Protein AF-A0A3M1F1W9-F1 (afdb_monomer)

pLDDT: mean 88.37, std 7.67, range [62.94, 97.5]

Solvent-accessible surface area (backbone atoms only — not comparable to full-atom values): 4152 Å² total; per-residue (Å²): 104,58,93,83,46,21,88,56,22,58,58,80,67,46,25,30,52,76,43,72,67,34,33,51,64,20,31,85,90,40,47,33,49,38,64,56,33,33,84,79,8,45,55,50,50,40,45,74,77,61,43,102,79,52,62,53,74,70,58,44,51,51,52,39,51,43,22,45,70,45,52,70,82,130

Radius of gyration: 11.29 Å; Cα contacts (8 Å, |Δi|>4): 101; chains: 1; bounding box: 26×22×26 Å

Sequence (74 aa):
MEERCVPCHGGTAGLYLDSYEGALAGGNLGPAILPGNPAESLLVKLQRNGHPNSLSPRELEWVEKWIEAGAPEK

Structure (mmCIF, N/CA/C/O backbone):
data_AF-A0A3M1F1W9-F1
#
_entry.id   AF-A0A3M1F1W9-F1
#
loop_
_atom_site.group_PDB
_atom_site.id
_atom_site.type_symbol
_atom_site.label_atom_id
_atom_site.label_alt_id
_atom_site.label_comp_id
_atom_site.label_asym_id
_atom_site.label_entity_id
_atom_site.label_seq_id
_atom_site.pdbx_PDB_ins_code
_atom_site.Cartn_x
_atom_site.Cartn_y
_atom_site.Cartn_z
_atom_site.occupancy
_atom_site.B_iso_or_equiv
_atom_site.auth_seq_id
_atom_site.auth_comp_id
_atom_site.auth_asym_id
_atom_site.auth_atom_id
_atom_site.pdbx_PDB_model_num
ATOM 1 N N . MET A 1 1 ? -2.125 8.998 -4.829 1.00 62.94 1 MET A N 1
ATOM 2 C CA . MET A 1 1 ? -1.942 7.644 -5.397 1.00 62.94 1 MET A CA 1
ATOM 3 C C . MET A 1 1 ? -1.098 7.717 -6.660 1.00 62.94 1 MET A C 1
ATOM 5 O O . MET A 1 1 ? -0.039 7.103 -6.702 1.00 62.94 1 MET A O 1
ATOM 9 N N . GLU A 1 2 ? -1.530 8.522 -7.634 1.00 70.69 2 GLU A N 1
ATOM 10 C CA . GLU A 1 2 ? -0.955 8.597 -8.982 1.00 70.69 2 GLU A CA 1
ATOM 11 C C . GLU A 1 2 ? 0.558 8.835 -8.991 1.00 70.69 2 GLU A C 1
ATOM 13 O O . GLU A 1 2 ? 1.299 7.968 -9.424 1.00 70.69 2 GLU A O 1
ATOM 18 N N . GLU A 1 3 ? 1.059 9.915 -8.397 1.00 78.69 3 GLU A N 1
ATOM 19 C CA . GLU A 1 3 ? 2.493 10.249 -8.495 1.00 78.69 3 GLU A CA 1
ATOM 20 C C . GLU A 1 3 ? 3.433 9.300 -7.728 1.00 78.69 3 GLU A C 1
ATOM 22 O O . GLU A 1 3 ? 4.625 9.231 -8.018 1.00 78.69 3 GLU A O 1
ATOM 27 N N . ARG A 1 4 ? 2.914 8.557 -6.741 1.00 84.12 4 ARG A N 1
ATOM 28 C CA . ARG A 1 4 ? 3.731 7.723 -5.842 1.00 84.12 4 ARG A CA 1
ATOM 29 C C . ARG A 1 4 ? 3.734 6.242 -6.225 1.00 84.12 4 ARG A C 1
ATOM 31 O O . ARG A 1 4 ? 4.738 5.561 -6.014 1.00 84.12 4 ARG A O 1
ATOM 38 N N . CYS A 1 5 ? 2.616 5.742 -6.746 1.00 87.12 5 CYS A N 1
ATOM 39 C CA . CYS A 1 5 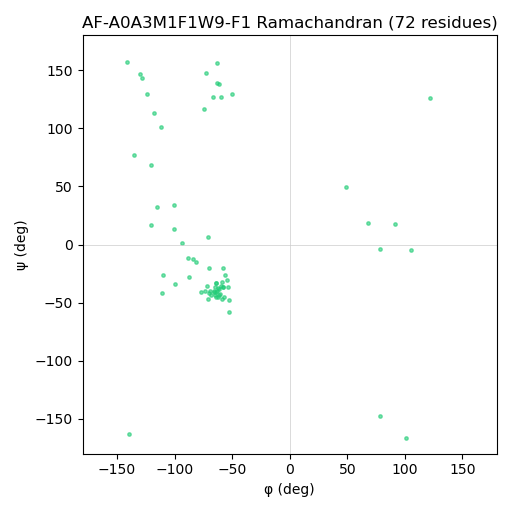? 2.397 4.313 -6.971 1.00 87.12 5 CYS A CA 1
ATOM 40 C C . CYS A 1 5 ? 2.361 3.956 -8.461 1.00 87.12 5 CYS A C 1
ATOM 42 O O . CYS A 1 5 ? 2.961 2.957 -8.857 1.00 87.12 5 CYS A O 1
ATOM 44 N N . VAL A 1 6 ? 1.707 4.775 -9.291 1.00 88.38 6 VAL A N 1
ATOM 45 C CA . VAL A 1 6 ? 1.476 4.480 -10.717 1.00 88.38 6 VAL A CA 1
ATOM 46 C C . VAL A 1 6 ? 2.761 4.386 -11.552 1.00 88.38 6 VAL A C 1
ATOM 48 O O . VAL A 1 6 ? 2.792 3.521 -12.424 1.00 88.38 6 VAL A O 1
ATOM 51 N N . PRO A 1 7 ? 3.860 5.129 -11.288 1.00 89.25 7 PRO A N 1
ATOM 52 C CA . PRO A 1 7 ? 5.088 4.983 -12.076 1.00 89.25 7 PRO A CA 1
ATOM 53 C C . PRO A 1 7 ? 5.635 3.546 -12.147 1.00 89.25 7 PRO A C 1
ATOM 55 O O . PRO A 1 7 ? 6.233 3.170 -13.153 1.00 89.25 7 PRO A O 1
ATOM 58 N N . CYS A 1 8 ? 5.408 2.735 -11.106 1.00 88.62 8 CYS A N 1
ATOM 59 C CA . CYS A 1 8 ? 5.819 1.325 -11.064 1.00 88.62 8 CYS A CA 1
ATOM 60 C C . CYS A 1 8 ? 4.639 0.340 -11.134 1.00 88.62 8 CYS A C 1
ATOM 62 O O . CYS A 1 8 ? 4.811 -0.794 -11.568 1.00 88.62 8 CYS A O 1
ATOM 64 N N . HIS A 1 9 ? 3.447 0.747 -10.697 1.00 89.38 9 HIS A N 1
ATOM 65 C CA . HIS A 1 9 ? 2.253 -0.104 -10.615 1.00 89.38 9 HIS A CA 1
ATOM 66 C C . HIS A 1 9 ? 1.140 0.371 -11.560 1.00 89.38 9 HIS A C 1
ATOM 68 O O . HIS A 1 9 ? -0.037 0.253 -11.251 1.00 89.38 9 HIS A O 1
ATOM 74 N N . GLY A 1 10 ? 1.505 0.948 -12.704 1.00 83.56 10 GLY A N 1
ATOM 75 C CA . GLY A 1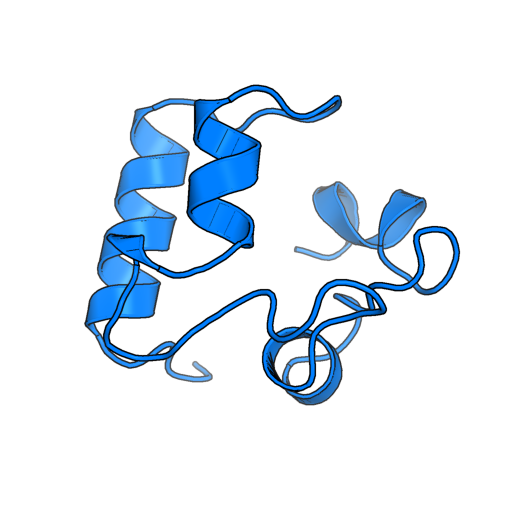 10 ? 0.609 1.290 -13.817 1.00 83.56 10 GLY A CA 1
ATOM 76 C C . GLY A 1 10 ? 0.677 0.267 -14.955 1.00 83.56 10 GLY A C 1
ATOM 77 O O . GLY A 1 10 ? 0.638 0.643 -16.121 1.00 83.56 10 GLY A O 1
ATOM 78 N N . GLY A 1 11 ? 0.892 -1.015 -14.628 1.00 74.19 11 GLY A N 1
ATOM 79 C CA . GLY A 1 11 ? 0.992 -2.110 -15.604 1.00 74.19 11 GLY A CA 1
ATOM 80 C C . GLY A 1 11 ? 2.395 -2.660 -15.880 1.00 74.19 11 GLY A C 1
ATOM 81 O O . GLY A 1 11 ? 2.521 -3.662 -16.579 1.00 74.19 11 GLY A O 1
ATOM 82 N N . THR A 1 12 ? 3.455 -2.084 -15.308 1.00 71.25 12 THR A N 1
ATOM 83 C CA . THR A 1 12 ? 4.838 -2.576 -15.487 1.00 71.25 12 THR A CA 1
ATOM 84 C C . THR A 1 12 ? 5.238 -3.658 -14.478 1.00 71.25 12 THR A C 1
ATOM 86 O O . THR A 1 12 ? 6.031 -4.534 -14.813 1.00 71.25 12 THR A O 1
ATOM 89 N N . ALA A 1 13 ? 4.651 -3.663 -13.275 1.00 76.31 13 ALA A N 1
ATOM 90 C CA . ALA A 1 13 ? 4.892 -4.668 -12.230 1.00 76.31 13 ALA A CA 1
ATOM 91 C C . ALA A 1 13 ? 3.801 -5.755 -12.135 1.00 76.31 13 ALA A C 1
ATOM 93 O O . ALA A 1 13 ? 3.735 -6.492 -11.151 1.00 76.31 13 ALA A O 1
ATOM 94 N N . GLY A 1 14 ? 2.919 -5.853 -13.136 1.00 79.06 14 GLY A N 1
ATOM 95 C CA . GLY A 1 14 ? 1.800 -6.800 -13.117 1.00 79.06 14 GLY A CA 1
ATOM 96 C C . GLY A 1 14 ? 0.738 -6.483 -12.061 1.00 79.06 14 GLY A C 1
ATOM 97 O O . GLY A 1 14 ? -0.027 -7.372 -11.711 1.00 79.06 14 GLY A O 1
ATOM 98 N N . LEU A 1 15 ? 0.717 -5.249 -11.551 1.00 86.12 15 LEU A N 1
ATOM 99 C CA . LEU A 1 15 ? -0.312 -4.656 -10.701 1.00 86.12 15 LEU A CA 1
ATOM 100 C C . LEU A 1 15 ? -0.728 -3.320 -11.332 1.00 86.12 15 LEU A C 1
ATOM 102 O O . LEU A 1 15 ? 0.125 -2.606 -11.873 1.00 86.12 15 LEU A O 1
ATOM 106 N N . TYR A 1 16 ? -2.019 -3.004 -11.248 1.00 85.94 16 TYR A N 1
ATOM 107 C CA . TYR A 1 16 ? -2.618 -1.782 -11.777 1.00 85.94 16 TYR A CA 1
ATOM 108 C C . TYR A 1 16 ? -3.217 -0.971 -10.624 1.00 85.94 16 TYR A C 1
ATOM 110 O O . TYR A 1 16 ? -4.143 -1.414 -9.957 1.00 85.94 16 TYR A O 1
ATOM 118 N N . LEU A 1 17 ? -2.646 0.200 -10.351 1.00 86.69 17 LEU A N 1
ATOM 119 C CA . LEU A 1 17 ? -3.066 1.147 -9.308 1.00 86.69 17 LEU A CA 1
ATOM 120 C C . LEU A 1 17 ? -3.450 2.515 -9.898 1.00 86.69 17 LEU A C 1
ATOM 122 O O . LEU A 1 17 ? -3.485 3.519 -9.185 1.00 86.69 17 LEU A O 1
ATOM 126 N N . ASP A 1 18 ? -3.681 2.552 -11.206 1.00 84.88 18 ASP A N 1
ATOM 127 C CA . ASP A 1 18 ? -4.136 3.706 -11.984 1.00 84.88 18 ASP A CA 1
ATOM 128 C C . ASP A 1 18 ? -5.663 3.887 -11.952 1.00 84.88 18 ASP A C 1
ATOM 130 O O . ASP A 1 18 ? -6.167 4.946 -12.316 1.00 84.88 18 ASP A O 1
ATOM 134 N N . SER A 1 19 ? -6.396 2.880 -11.474 1.00 84.38 19 SER A N 1
ATOM 135 C CA . SER A 1 19 ? -7.849 2.883 -11.296 1.00 84.38 19 SER A CA 1
ATOM 136 C C . SER A 1 19 ? -8.245 2.165 -10.004 1.00 84.38 19 SER A C 1
ATOM 138 O O . SER A 1 19 ? -7.497 1.329 -9.486 1.00 84.38 19 SER A O 1
ATOM 140 N N . TYR A 1 20 ? -9.425 2.487 -9.471 1.00 82.44 20 TYR A N 1
ATOM 141 C CA . TYR A 1 20 ? -9.964 1.813 -8.287 1.00 82.44 20 TYR A CA 1
ATOM 142 C C . TYR A 1 20 ? -10.246 0.334 -8.582 1.00 82.44 20 TYR A C 1
ATOM 144 O O . TYR A 1 20 ? -9.855 -0.551 -7.818 1.00 82.44 20 TYR A O 1
ATOM 152 N N . GLU A 1 21 ? -10.835 0.057 -9.745 1.00 83.00 21 GLU A N 1
ATOM 153 C CA . GLU A 1 21 ? -11.120 -1.289 -10.229 1.00 83.00 21 GLU A CA 1
ATOM 154 C C . GLU A 1 21 ? -9.838 -2.102 -10.412 1.00 83.00 21 GLU A C 1
ATOM 156 O O . GLU A 1 21 ? -9.786 -3.255 -9.985 1.00 83.00 21 GLU A O 1
ATOM 161 N N . GLY A 1 22 ? -8.786 -1.503 -10.984 1.00 84.19 22 GLY A N 1
ATOM 162 C CA . GLY A 1 22 ? -7.474 -2.139 -11.103 1.00 84.19 22 GLY A CA 1
ATOM 163 C C . GLY A 1 22 ? -6.879 -2.489 -9.738 1.00 84.19 22 GLY A C 1
ATOM 164 O O . GLY A 1 22 ? -6.397 -3.606 -9.535 1.00 84.19 22 GLY A O 1
ATOM 165 N N . ALA A 1 23 ? -6.994 -1.579 -8.767 1.00 80.94 23 ALA A N 1
ATOM 166 C CA . ALA A 1 23 ? -6.464 -1.791 -7.425 1.00 80.94 23 ALA A CA 1
ATOM 167 C C . ALA A 1 23 ? -7.166 -2.941 -6.679 1.00 80.94 23 ALA A C 1
ATOM 169 O O . ALA A 1 23 ? -6.507 -3.691 -5.951 1.00 80.94 23 ALA A O 1
ATOM 170 N N . LEU A 1 24 ? -8.479 -3.106 -6.879 1.00 80.12 24 LEU A N 1
A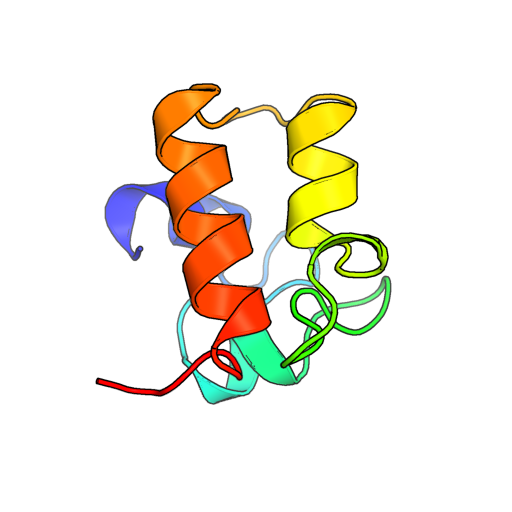TOM 171 C CA 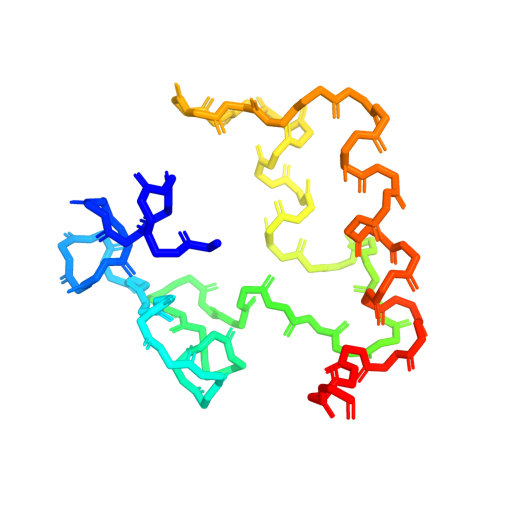. LEU A 1 24 ? -9.253 -4.215 -6.313 1.00 80.12 24 LEU A CA 1
ATOM 172 C C . LEU A 1 24 ? -9.048 -5.535 -7.060 1.00 80.12 24 LEU A C 1
ATOM 174 O O . LEU A 1 24 ? -8.920 -6.579 -6.421 1.00 80.12 24 LEU A O 1
ATOM 178 N N . ALA A 1 25 ? -8.987 -5.503 -8.395 1.00 81.56 25 ALA A N 1
ATOM 179 C CA . ALA A 1 25 ? -8.670 -6.682 -9.200 1.00 81.56 25 ALA A CA 1
ATOM 180 C C . ALA A 1 25 ? -7.289 -7.249 -8.829 1.00 81.56 25 ALA A C 1
ATOM 182 O O . ALA A 1 25 ? -7.083 -8.465 -8.836 1.00 81.56 25 ALA A O 1
ATOM 183 N N . GLY A 1 26 ? -6.367 -6.365 -8.437 1.00 79.19 26 GLY A N 1
ATOM 184 C CA . GLY A 1 26 ? -5.025 -6.720 -8.020 1.00 79.19 26 GLY A CA 1
ATOM 185 C C . GLY A 1 26 ? -4.124 -7.012 -9.209 1.00 79.19 26 GLY A C 1
ATOM 186 O O . GLY A 1 26 ? -4.213 -6.381 -10.261 1.00 79.19 26 GLY A O 1
ATOM 187 N N . GLY A 1 27 ? -3.190 -7.934 -9.010 1.00 84.75 27 GLY A N 1
ATOM 188 C CA . GLY A 1 27 ? -2.155 -8.221 -9.988 1.00 84.75 27 GLY A CA 1
ATOM 189 C C . GLY A 1 27 ? -1.844 -9.700 -10.137 1.00 84.75 27 GLY A C 1
ATOM 190 O O . GLY A 1 27 ? -2.571 -10.568 -9.661 1.00 84.75 27 GLY A O 1
ATOM 191 N N . ASN A 1 28 ? -0.696 -9.994 -10.741 1.00 84.31 28 ASN A N 1
ATOM 192 C CA . ASN A 1 28 ? -0.212 -11.361 -10.972 1.00 84.31 28 ASN A CA 1
ATOM 193 C C . ASN A 1 28 ? -0.054 -12.193 -9.686 1.00 84.31 28 ASN A C 1
ATOM 195 O O . ASN A 1 28 ? -0.004 -13.418 -9.747 1.00 84.31 28 ASN A O 1
ATOM 199 N N . LEU A 1 29 ? 0.049 -11.533 -8.530 1.00 83.75 29 LEU A N 1
ATOM 200 C CA . LEU A 1 29 ? 0.154 -12.173 -7.217 1.00 83.75 29 LEU A CA 1
ATOM 201 C C . LEU A 1 29 ? -1.206 -12.337 -6.519 1.00 83.75 29 LEU A C 1
ATOM 203 O O . LEU A 1 29 ? -1.256 -12.853 -5.406 1.00 83.75 29 LEU A O 1
ATOM 207 N N . GLY A 1 30 ? -2.297 -11.921 -7.166 1.00 85.12 30 GLY A N 1
ATOM 208 C CA . GLY A 1 30 ? -3.642 -11.874 -6.606 1.00 85.12 30 GLY A CA 1
ATOM 209 C C . GLY A 1 30 ? -4.064 -10.464 -6.166 1.00 85.12 30 GLY A C 1
ATOM 210 O O . GLY A 1 30 ? -3.411 -9.474 -6.521 1.00 85.12 30 GLY A O 1
ATOM 211 N N . PRO A 1 31 ? -5.162 -10.358 -5.396 1.00 87.19 31 PRO A N 1
ATOM 212 C CA . PRO A 1 31 ? -5.712 -9.085 -4.940 1.00 87.19 31 PRO A CA 1
ATOM 213 C C . PRO A 1 31 ? -4.702 -8.303 -4.096 1.00 87.19 31 PRO A C 1
ATOM 215 O O . PRO A 1 31 ? -4.176 -8.812 -3.104 1.00 87.19 31 PRO A O 1
ATOM 218 N N . ALA A 1 32 ? -4.443 -7.045 -4.462 1.00 89.12 32 ALA A N 1
ATOM 219 C CA . ALA A 1 32 ? -3.566 -6.182 -3.670 1.00 89.12 32 ALA A CA 1
ATOM 220 C C . ALA A 1 32 ? -4.235 -5.755 -2.355 1.00 89.12 32 ALA A C 1
ATOM 222 O O . ALA A 1 32 ? -3.573 -5.644 -1.318 1.00 89.12 32 ALA A O 1
ATOM 223 N N . ILE A 1 33 ? -5.549 -5.542 -2.412 1.00 91.38 33 ILE A N 1
ATOM 224 C CA . ILE A 1 33 ? -6.399 -5.084 -1.317 1.00 91.38 33 ILE A CA 1
ATOM 225 C C . ILE A 1 33 ? -7.522 -6.102 -1.122 1.00 91.38 33 ILE A C 1
ATOM 227 O O . ILE A 1 33 ? -8.215 -6.463 -2.069 1.00 91.38 33 ILE A O 1
ATOM 231 N N . LEU A 1 34 ? -7.709 -6.546 0.119 1.00 92.44 34 LEU A N 1
ATOM 232 C CA . LEU A 1 34 ? -8.841 -7.356 0.552 1.00 92.44 34 LEU A CA 1
ATOM 233 C C . LEU A 1 34 ? -9.700 -6.506 1.499 1.00 92.44 34 LEU A C 1
ATOM 235 O O . LEU A 1 34 ? -9.322 -6.343 2.662 1.00 92.44 34 LEU A O 1
ATOM 239 N N . PRO A 1 35 ? -10.830 -5.946 1.028 1.00 93.81 35 PRO A N 1
ATOM 240 C CA . PRO A 1 35 ? -11.730 -5.149 1.857 1.00 93.81 35 PRO A CA 1
ATOM 241 C C . PRO A 1 35 ? -12.098 -5.865 3.164 1.00 93.81 35 PRO A C 1
ATOM 243 O O . PRO A 1 35 ? -12.488 -7.031 3.157 1.00 93.81 35 PRO A O 1
ATOM 246 N N . GLY A 1 36 ? -11.946 -5.175 4.293 1.00 96.62 36 GLY A N 1
ATOM 247 C CA . GLY A 1 36 ? -12.194 -5.711 5.634 1.00 96.62 36 GLY A CA 1
ATOM 248 C C . GLY A 1 36 ? -11.078 -6.598 6.198 1.00 96.62 36 GLY A C 1
ATOM 249 O O . GLY A 1 36 ? -11.171 -7.020 7.347 1.00 96.62 36 GLY A O 1
ATOM 250 N N . ASN A 1 37 ? -10.015 -6.888 5.436 1.00 96.75 37 ASN A N 1
ATOM 251 C CA . ASN A 1 37 ? -8.916 -7.742 5.888 1.00 96.75 37 ASN A CA 1
ATOM 252 C C . ASN A 1 37 ? -7.533 -7.157 5.527 1.00 96.75 37 ASN A C 1
ATOM 254 O O . ASN A 1 37 ? -6.865 -7.625 4.594 1.00 96.75 37 ASN A O 1
ATOM 258 N N . PRO A 1 38 ? -7.061 -6.139 6.273 1.00 96.50 38 PRO A N 1
ATOM 259 C CA . PRO A 1 38 ? -5.741 -5.550 6.051 1.00 96.50 38 PRO A CA 1
ATOM 260 C C . PRO A 1 38 ? -4.608 -6.556 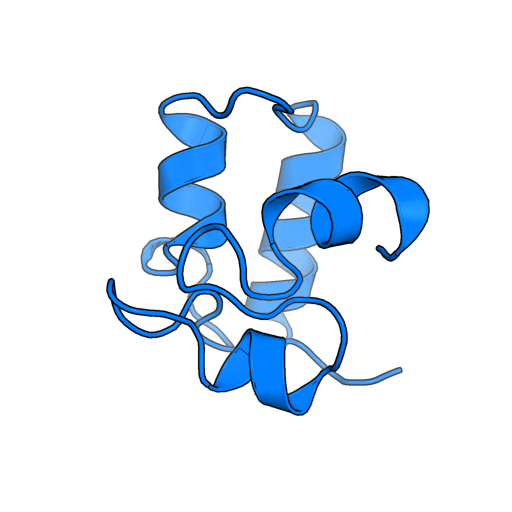6.268 1.00 96.50 38 PRO A C 1
ATOM 262 O O . PRO A 1 38 ? -3.642 -6.546 5.512 1.00 96.50 38 PRO A O 1
ATOM 265 N N . ALA A 1 39 ? -4.730 -7.456 7.248 1.00 95.56 39 ALA A N 1
ATOM 266 C CA . ALA A 1 39 ? -3.689 -8.430 7.572 1.00 95.56 39 ALA A CA 1
ATOM 267 C C . ALA A 1 39 ? -3.388 -9.381 6.404 1.00 95.56 39 ALA A C 1
ATOM 269 O O . ALA A 1 39 ? -2.223 -9.694 6.160 1.00 95.56 39 ALA A O 1
ATOM 270 N N . GLU A 1 40 ? -4.417 -9.797 5.659 1.00 95.00 40 GLU A N 1
ATOM 271 C CA . GLU A 1 40 ? -4.254 -10.674 4.498 1.00 95.00 40 GLU A CA 1
ATOM 272 C C . GLU A 1 40 ? -3.991 -9.934 3.180 1.00 95.00 40 GLU A C 1
ATOM 274 O O . GLU A 1 40 ? -3.564 -10.560 2.209 1.00 95.00 40 GLU A O 1
ATOM 279 N N . SER A 1 41 ? -4.165 -8.611 3.150 1.00 94.06 41 SER A N 1
ATOM 280 C CA . SER A 1 41 ? -3.932 -7.790 1.959 1.00 94.06 41 SER A CA 1
ATOM 281 C C . SER A 1 41 ? -2.450 -7.750 1.573 1.00 94.06 41 SER A C 1
ATOM 283 O O . SER A 1 41 ? -1.589 -7.375 2.377 1.00 94.06 41 SER A O 1
ATOM 285 N N . LEU A 1 42 ? -2.134 -8.073 0.312 1.00 92.50 42 LEU A N 1
ATOM 286 C CA . LEU A 1 42 ? -0.753 -8.070 -0.191 1.00 92.50 42 LEU A CA 1
ATOM 287 C C . LEU A 1 42 ? 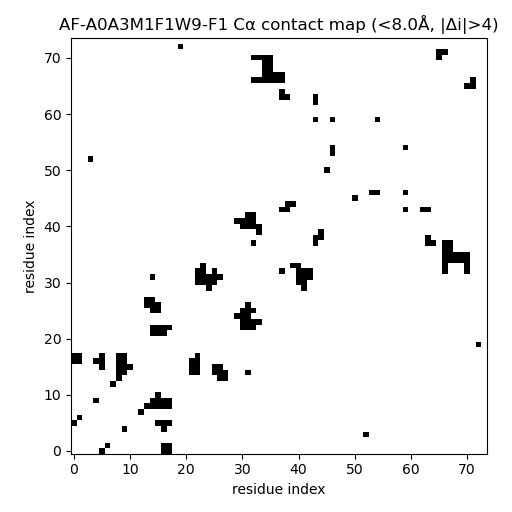-0.087 -6.698 -0.073 1.00 92.50 42 LEU A C 1
ATOM 289 O O . LEU A 1 42 ? 1.102 -6.635 0.240 1.00 92.50 42 LEU A O 1
ATOM 293 N N . LEU A 1 43 ? -0.845 -5.613 -0.262 1.00 91.75 43 LEU A N 1
ATOM 294 C CA . LEU A 1 43 ? -0.360 -4.246 -0.074 1.00 91.75 43 LEU A CA 1
ATOM 295 C C . LEU A 1 43 ? 0.276 -4.069 1.310 1.00 91.75 43 LEU A C 1
ATOM 297 O O . LEU A 1 43 ? 1.396 -3.572 1.417 1.00 91.75 43 LEU A O 1
ATOM 301 N N . VAL A 1 44 ? -0.405 -4.529 2.361 1.00 95.38 44 VAL A N 1
ATOM 302 C CA . VAL A 1 44 ? 0.064 -4.411 3.746 1.00 95.38 44 VAL A CA 1
ATOM 303 C C . VAL A 1 44 ? 1.248 -5.342 3.993 1.00 95.38 44 VAL A C 1
ATOM 305 O O . VAL A 1 44 ? 2.277 -4.904 4.510 1.00 95.38 44 VAL A O 1
ATOM 308 N N . LYS A 1 45 ? 1.153 -6.611 3.572 1.00 94.50 45 LYS A N 1
ATOM 309 C CA . LYS A 1 45 ? 2.237 -7.594 3.742 1.00 94.50 45 LYS A CA 1
ATOM 310 C C . LYS A 1 45 ? 3.540 -7.125 3.090 1.00 94.50 45 LYS A C 1
ATOM 312 O O . LYS A 1 45 ? 4.597 -7.214 3.710 1.00 94.50 45 LYS A O 1
ATOM 317 N N . LEU A 1 46 ? 3.482 -6.605 1.865 1.00 92.81 46 LEU A N 1
ATOM 318 C CA . LEU A 1 46 ? 4.665 -6.126 1.145 1.00 92.81 46 LEU A CA 1
ATOM 319 C C . LEU A 1 46 ? 5.226 -4.844 1.761 1.00 92.81 46 LEU A C 1
ATOM 321 O O . LEU A 1 46 ? 6.434 -4.737 1.942 1.00 92.81 46 LEU A O 1
ATOM 325 N N . GLN A 1 47 ? 4.368 -3.903 2.156 1.00 94.12 47 GLN A N 1
ATOM 326 C CA . GLN A 1 47 ? 4.819 -2.675 2.813 1.00 94.12 47 GLN A CA 1
ATOM 327 C C . GLN A 1 47 ? 5.493 -2.942 4.169 1.00 94.12 47 GLN A C 1
ATOM 329 O O . GLN A 1 47 ? 6.461 -2.264 4.507 1.00 94.12 47 GLN A O 1
ATOM 334 N N . ARG A 1 48 ? 5.057 -3.969 4.915 1.00 93.38 48 ARG A N 1
ATOM 335 C CA . ARG A 1 48 ? 5.704 -4.394 6.172 1.00 93.38 48 ARG A CA 1
ATOM 336 C C . ARG A 1 48 ? 7.032 -5.119 5.955 1.00 93.38 48 ARG A C 1
ATOM 338 O O . ARG A 1 48 ? 7.969 -4.902 6.716 1.00 93.38 48 ARG A O 1
ATOM 345 N N . ASN A 1 49 ? 7.108 -5.982 4.942 1.00 91.81 49 ASN A N 1
ATOM 346 C CA . ASN A 1 49 ? 8.310 -6.776 4.655 1.00 91.81 49 ASN A CA 1
ATOM 347 C C . ASN A 1 49 ? 9.378 -6.002 3.861 1.00 91.81 49 ASN A C 1
ATOM 349 O O . ASN A 1 49 ? 10.531 -6.426 3.819 1.00 91.81 49 ASN A O 1
ATOM 353 N N . GLY A 1 50 ? 9.006 -4.869 3.260 1.00 87.38 50 GLY A N 1
ATOM 354 C CA . GLY A 1 50 ? 9.892 -3.983 2.516 1.00 87.38 50 GLY A CA 1
ATOM 355 C C . GLY A 1 50 ? 9.430 -3.789 1.073 1.00 87.38 50 GLY A C 1
ATOM 356 O O . GLY A 1 50 ? 9.258 -4.745 0.319 1.00 87.38 50 GLY A O 1
ATOM 357 N N . HIS A 1 51 ? 9.276 -2.527 0.676 1.00 91.69 51 HIS A N 1
ATOM 358 C CA . HIS A 1 51 ? 8.940 -2.113 -0.682 1.00 91.69 51 HIS A CA 1
ATOM 359 C C . HIS A 1 51 ? 9.926 -1.017 -1.136 1.00 91.69 51 HIS A C 1
ATOM 361 O O . HIS A 1 51 ? 10.331 -0.199 -0.311 1.00 91.69 51 HIS A O 1
ATOM 367 N N . PRO A 1 52 ? 10.312 -0.925 -2.429 1.00 89.31 52 PRO A N 1
ATOM 368 C CA . PRO A 1 52 ? 11.235 0.121 -2.898 1.00 89.31 52 PRO A CA 1
ATOM 369 C C . PRO A 1 52 ? 10.764 1.547 -2.587 1.00 89.31 52 PRO A C 1
ATOM 371 O O . PRO A 1 52 ? 11.569 2.460 -2.439 1.00 89.31 52 PRO A O 1
ATOM 374 N N . ASN A 1 53 ? 9.449 1.720 -2.463 1.00 89.25 53 ASN A N 1
ATOM 375 C CA . ASN A 1 53 ? 8.813 2.945 -2.002 1.00 89.25 53 ASN A CA 1
ATOM 376 C C . ASN A 1 53 ? 7.975 2.655 -0.748 1.00 89.25 53 ASN A C 1
ATOM 378 O O . ASN A 1 53 ? 6.741 2.608 -0.821 1.00 89.25 53 ASN A O 1
ATOM 382 N N . SER A 1 54 ? 8.647 2.335 0.362 1.00 92.50 54 SER A N 1
ATOM 383 C CA . SER A 1 54 ? 7.97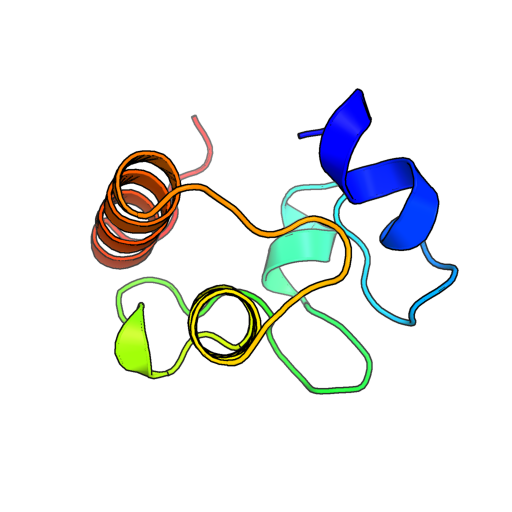9 1.990 1.618 1.00 92.50 54 SER A CA 1
ATOM 384 C C . SER A 1 54 ? 7.170 3.161 2.172 1.00 92.50 54 SER A C 1
ATOM 386 O O . SER A 1 54 ? 7.610 4.312 2.149 1.00 92.50 54 SER A O 1
ATOM 388 N N . LEU A 1 55 ? 5.984 2.865 2.692 1.00 93.12 55 LEU A N 1
ATOM 389 C CA . LEU A 1 55 ? 5.213 3.799 3.504 1.00 93.12 55 LEU A CA 1
ATOM 390 C C . LEU A 1 55 ? 5.866 3.941 4.881 1.00 93.12 55 LEU A C 1
ATOM 392 O O . LEU A 1 55 ? 6.433 2.990 5.422 1.00 93.12 55 LEU A O 1
ATOM 396 N N . SER A 1 56 ? 5.766 5.129 5.473 1.00 94.44 56 SER A N 1
ATOM 397 C CA . SER A 1 56 ? 6.059 5.277 6.896 1.00 94.44 56 SER A CA 1
ATOM 398 C C . SER A 1 56 ? 5.070 4.443 7.725 1.00 94.44 56 SER A C 1
ATOM 400 O O . SER A 1 56 ? 3.943 4.210 7.277 1.00 94.44 56 SER A O 1
ATOM 402 N N . PRO A 1 57 ? 5.423 4.043 8.962 1.00 94.25 57 PRO A N 1
ATOM 403 C CA . PRO A 1 57 ? 4.508 3.290 9.822 1.00 94.25 57 PRO A CA 1
ATOM 404 C C . PRO A 1 57 ? 3.148 3.975 10.003 1.00 94.25 57 PRO A C 1
ATOM 406 O O . PRO A 1 57 ? 2.114 3.316 10.000 1.00 94.25 57 PRO A O 1
ATOM 409 N N . ARG A 1 58 ? 3.143 5.311 10.086 1.00 95.31 58 ARG A N 1
ATOM 410 C CA . ARG A 1 58 ? 1.922 6.114 10.217 1.00 95.31 58 ARG A CA 1
ATOM 411 C C . ARG A 1 58 ? 1.061 6.094 8.954 1.00 95.31 58 ARG A C 1
ATOM 413 O O . ARG A 1 58 ? -0.154 5.983 9.054 1.00 95.31 58 ARG A O 1
ATOM 420 N N . GLU A 1 59 ? 1.670 6.225 7.777 1.00 94.88 59 GLU A N 1
ATOM 421 C CA . GLU A 1 59 ? 0.936 6.134 6.507 1.00 94.88 59 GLU A CA 1
ATOM 422 C C . GLU A 1 59 ? 0.372 4.725 6.303 1.00 94.88 59 GLU A C 1
ATOM 424 O O . GLU A 1 59 ? -0.767 4.577 5.867 1.00 94.88 59 GLU A O 1
ATOM 429 N N . LEU A 1 60 ? 1.141 3.692 6.658 1.00 95.56 60 LEU A N 1
AT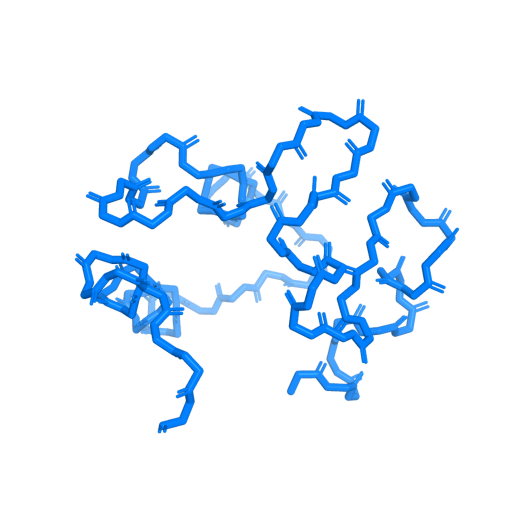OM 430 C CA . LEU A 1 60 ? 0.685 2.310 6.564 1.00 95.56 60 LEU A CA 1
ATOM 431 C C . LEU A 1 60 ? -0.493 2.037 7.507 1.00 95.56 60 LEU A C 1
ATOM 433 O O . LEU A 1 60 ? -1.459 1.409 7.090 1.00 95.56 60 LEU A O 1
ATOM 437 N N . GLU A 1 61 ? -0.473 2.570 8.731 1.00 96.50 61 GLU A N 1
ATOM 438 C CA . GLU A 1 61 ? -1.605 2.465 9.661 1.00 96.50 61 GLU A CA 1
ATOM 439 C C . GLU A 1 61 ? -2.893 3.069 9.071 1.00 96.50 61 GLU A C 1
ATOM 441 O O . GLU A 1 61 ? -3.988 2.545 9.270 1.00 96.50 61 GLU A O 1
ATOM 446 N N . TRP A 1 62 ? -2.782 4.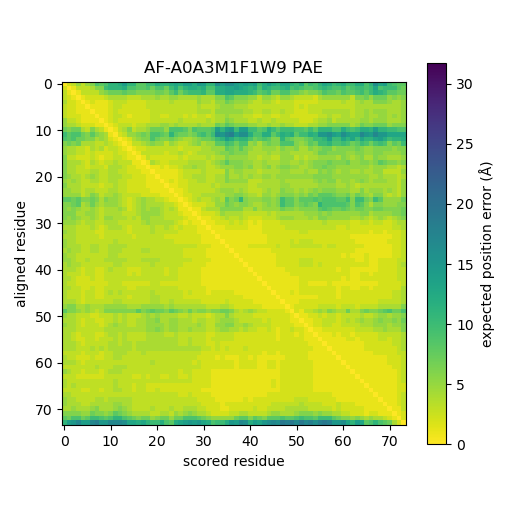164 8.316 1.00 96.06 62 TRP A N 1
ATOM 447 C CA . TRP A 1 62 ? -3.940 4.782 7.663 1.00 96.06 62 TRP A CA 1
ATOM 448 C C . TRP A 1 62 ? -4.483 3.911 6.532 1.00 96.06 62 TRP A C 1
ATOM 450 O O . TRP A 1 62 ? -5.698 3.776 6.397 1.00 96.06 62 TRP A O 1
ATOM 460 N N . VAL A 1 63 ? -3.593 3.287 5.758 1.00 93.94 63 VAL A N 1
ATOM 461 C CA . VAL A 1 63 ? -3.972 2.315 4.726 1.00 93.94 63 VAL A CA 1
ATOM 462 C C . VAL A 1 63 ? -4.659 1.105 5.356 1.00 93.94 63 VAL A C 1
ATOM 464 O O . VAL A 1 63 ? -5.710 0.696 4.875 1.00 93.94 63 VAL A O 1
ATOM 467 N N . GLU A 1 64 ? -4.124 0.565 6.452 1.00 96.75 64 GLU A N 1
ATOM 468 C CA . GLU A 1 64 ? -4.723 -0.570 7.164 1.00 96.75 64 GLU A CA 1
ATOM 469 C C . GLU A 1 64 ? -6.146 -0.251 7.642 1.00 96.75 64 GLU A C 1
ATOM 471 O O . GLU A 1 64 ? -7.060 -1.025 7.363 1.00 96.75 64 GLU A O 1
ATOM 476 N N . LYS A 1 65 ? -6.359 0.920 8.259 1.00 97.31 65 LYS A N 1
ATOM 477 C CA . LYS A 1 65 ? -7.694 1.373 8.697 1.00 97.31 65 LYS A CA 1
ATOM 478 C C . LYS A 1 65 ? -8.661 1.577 7.535 1.00 97.31 65 LYS A C 1
ATOM 480 O O . LYS A 1 65 ? -9.836 1.241 7.647 1.00 97.31 65 LYS A O 1
ATOM 485 N N . TRP A 1 66 ? -8.187 2.125 6.418 1.00 95.25 66 TRP A N 1
ATOM 486 C CA . TRP A 1 66 ? -9.017 2.287 5.224 1.00 95.25 66 TRP A CA 1
ATOM 487 C C . TRP A 1 66 ? -9.428 0.932 4.627 1.00 95.25 66 TRP A C 1
ATOM 489 O O . TRP A 1 66 ? -10.594 0.750 4.275 1.00 95.25 66 TRP A O 1
ATOM 499 N N . ILE A 1 67 ? -8.516 -0.046 4.576 1.00 95.38 67 ILE A N 1
ATOM 500 C CA . ILE A 1 67 ? -8.840 -1.412 4.139 1.00 95.38 67 ILE A CA 1
ATOM 501 C C . ILE A 1 67 ? -9.831 -2.061 5.108 1.00 95.38 67 ILE A C 1
ATOM 503 O O . ILE A 1 67 ? -10.810 -2.653 4.662 1.00 95.38 67 ILE A O 1
ATOM 507 N N . GLU A 1 68 ? -9.611 -1.929 6.418 1.00 97.50 68 GLU A N 1
ATOM 508 C CA . GLU A 1 68 ? -10.501 -2.455 7.459 1.00 97.50 68 GLU A CA 1
ATOM 509 C C . GLU A 1 68 ? -11.925 -1.891 7.345 1.00 97.50 68 GLU A C 1
ATOM 511 O O . GLU A 1 68 ? -12.893 -2.632 7.490 1.00 97.50 68 GLU A O 1
ATOM 516 N N . ALA A 1 69 ? -12.065 -0.619 6.963 1.00 96.69 69 ALA A N 1
ATOM 517 C CA . ALA A 1 69 ? -13.352 0.021 6.684 1.00 96.69 69 ALA A CA 1
ATOM 518 C C . ALA A 1 69 ? -14.039 -0.455 5.385 1.00 96.69 69 ALA A C 1
ATOM 520 O O . ALA A 1 69 ? -15.061 0.104 4.991 1.00 96.69 69 ALA A O 1
ATOM 521 N N . GLY A 1 70 ? -13.496 -1.469 4.706 1.00 93.75 70 GLY A N 1
ATOM 522 C CA . GLY A 1 70 ? -14.044 -2.007 3.462 1.00 93.75 70 GLY A CA 1
ATOM 523 C C . GLY A 1 70 ? -13.487 -1.354 2.200 1.00 93.75 70 GLY A C 1
ATOM 524 O O . GLY A 1 70 ? -14.093 -1.497 1.144 1.00 93.75 70 GLY A O 1
ATOM 525 N N . ALA A 1 71 ? -12.345 -0.661 2.296 1.00 91.69 71 ALA A N 1
ATOM 526 C CA . ALA A 1 71 ? -11.690 0.015 1.176 1.00 91.69 71 ALA A CA 1
ATOM 527 C C . ALA A 1 71 ? -12.649 0.895 0.338 1.00 91.69 71 ALA A C 1
ATOM 529 O O . ALA A 1 71 ? -12.681 0.757 -0.890 1.00 91.69 71 ALA A O 1
ATOM 530 N N . PRO A 1 72 ? -13.459 1.773 0.968 1.00 90.00 72 PRO A N 1
ATOM 531 C CA . PRO A 1 72 ? -14.472 2.540 0.256 1.00 90.00 72 PRO A CA 1
ATOM 532 C C . PRO A 1 72 ? -13.840 3.441 -0.807 1.00 90.00 72 PRO A C 1
ATOM 534 O O . PRO A 1 72 ? -12.806 4.082 -0.574 1.00 90.00 72 PRO A O 1
ATOM 537 N N . GLU A 1 73 ? -14.487 3.495 -1.967 1.00 80.88 73 GLU A N 1
ATOM 538 C CA . GLU A 1 73 ? -14.266 4.552 -2.943 1.00 80.88 73 GLU A CA 1
ATOM 539 C C . GLU A 1 73 ? -14.942 5.824 -2.416 1.00 80.88 73 GLU A C 1
ATOM 541 O O . GLU A 1 73 ? -16.150 5.811 -2.224 1.00 80.88 73 GLU A O 1
ATOM 546 N N . LYS A 1 74 ? -14.140 6.863 -2.139 1.00 64.50 74 LYS A N 1
ATOM 547 C CA . LYS A 1 74 ? -14.528 8.222 -1.696 1.00 64.50 74 LYS A CA 1
ATOM 548 C C . LYS A 1 74 ? -15.759 8.352 -0.787 1.00 64.50 74 LYS A C 1
ATOM 550 O O . LYS A 1 74 ? -16.898 8.370 -1.294 1.00 64.50 74 LYS A O 1
#

Foldseek 3Di:
DCVQQCVCQCPNVQQRPVDPVSQQCGGPVGHQADALCLPPHVVLVDLVVDDPRHDDPVVSVVVSVCSNNGVDDD

Mean predicted aligned error: 3.74 Å

Secondary structure (DSSP, 8-state):
-HHHHHHHHBTTSSBB-SSHHHHHH-BTTB-S--TT-TTT-HHHHHHHH--TTPPPHHHHHHHHHHHHTT----